Protein AF-A0A948N966-F1 (afdb_monomer_lite)

Radius of gyration: 13.27 Å; chains: 1; bounding box: 30×18×39 Å

Foldseek 3Di:
DWDDALFKKKKKWFAPDWQVQWDFKWKWKAAPVGDTDIDTWDDDTRITMDIAHNVNRHHGDDMDIWMWIAGHPGDDIDTRPHTPIDIGGDDD

Secondary structure (DSSP, 8-state):
----TTS-EEEEEE-SS--TT-EEEEEEEE-TTS-EEEEE-EEETTEEEEEE-TTT----S--EEEEEEEPTT--S-EE-SS-EEEEEE---

Structure (mmCIF, N/CA/C/O backbone):
data_AF-A0A948N966-F1
#
_entry.id   AF-A0A948N966-F1
#
loop_
_atom_site.group_PDB
_atom_site.id
_atom_site.type_symbol
_atom_site.label_atom_id
_atom_site.label_alt_id
_atom_site.label_comp_id
_atom_site.label_asym_id
_atom_site.label_entity_id
_atom_site.label_seq_id
_atom_site.pdbx_PDB_ins_code
_atom_site.Cartn_x
_atom_site.Cartn_y
_atom_site.Cartn_z
_atom_site.occupancy
_atom_site.B_iso_or_equiv
_atom_site.auth_seq_id
_atom_site.auth_comp_id
_atom_site.auth_asym_id
_atom_site.auth_atom_id
_atom_site.pdbx_PDB_model_num
ATOM 1 N N . MET A 1 1 ? 2.494 -11.594 -9.385 1.00 50.47 1 MET A N 1
ATOM 2 C CA . MET A 1 1 ? 1.517 -10.714 -10.070 1.00 50.47 1 MET A CA 1
ATOM 3 C C . MET A 1 1 ? 2.340 -9.712 -10.863 1.00 50.47 1 MET A C 1
ATOM 5 O O . MET A 1 1 ? 3.134 -9.021 -10.245 1.00 50.47 1 MET A O 1
ATOM 9 N N . GLY A 1 2 ? 2.274 -9.719 -12.197 1.00 50.81 2 GLY A N 1
ATOM 10 C CA . GLY A 1 2 ? 3.136 -8.864 -13.024 1.00 50.81 2 GLY A CA 1
ATOM 11 C C . GLY A 1 2 ? 2.663 -7.410 -13.000 1.00 50.81 2 GLY A C 1
ATOM 12 O O . GLY A 1 2 ? 1.521 -7.137 -13.363 1.00 50.81 2 GLY A O 1
ATOM 13 N N . ILE A 1 3 ? 3.521 -6.492 -12.558 1.00 59.41 3 ILE A N 1
ATOM 14 C CA . ILE A 1 3 ? 3.276 -5.048 -12.625 1.00 59.41 3 ILE A CA 1
ATOM 15 C C . ILE A 1 3 ? 3.806 -4.558 -13.976 1.00 59.41 3 ILE A C 1
ATOM 17 O O . ILE A 1 3 ? 4.949 -4.835 -14.330 1.00 59.41 3 ILE A O 1
ATOM 21 N N . TYR A 1 4 ? 2.972 -3.866 -14.754 1.00 62.88 4 TYR A N 1
ATOM 22 C CA . TYR A 1 4 ? 3.404 -3.232 -16.002 1.00 62.88 4 TYR A CA 1
ATOM 23 C C . TYR A 1 4 ? 4.142 -1.947 -15.636 1.00 62.88 4 TYR A C 1
ATOM 25 O O . TYR A 1 4 ? 3.514 -1.025 -15.120 1.00 62.88 4 TYR A O 1
ATOM 33 N N . VAL A 1 5 ? 5.457 -1.919 -15.835 1.00 70.56 5 VAL A N 1
ATOM 34 C CA . VAL A 1 5 ? 6.333 -0.775 -15.523 1.00 70.56 5 VAL A CA 1
ATOM 35 C C . VAL A 1 5 ? 5.868 0.480 -16.263 1.00 70.56 5 VAL A C 1
ATOM 37 O O . VAL A 1 5 ? 5.251 0.386 -17.326 1.00 70.56 5 VAL A O 1
ATOM 40 N N . ASP A 1 6 ? 6.090 1.645 -15.653 1.00 76.19 6 ASP A N 1
ATOM 41 C CA . ASP A 1 6 ? 5.702 2.968 -16.157 1.00 76.19 6 ASP A CA 1
ATOM 42 C C . ASP A 1 6 ? 4.189 3.174 -16.367 1.00 76.19 6 ASP A C 1
ATOM 44 O O . ASP A 1 6 ? 3.756 4.166 -16.956 1.00 76.19 6 ASP A O 1
ATOM 48 N N . GLN A 1 7 ? 3.348 2.278 -15.841 1.00 79.38 7 GLN A N 1
ATOM 49 C CA . GLN A 1 7 ? 1.900 2.481 -15.785 1.00 79.38 7 GLN A CA 1
ATOM 50 C C . GLN A 1 7 ? 1.450 2.806 -14.360 1.00 79.38 7 GLN A C 1
ATOM 52 O O . GLN A 1 7 ? 1.897 2.148 -13.415 1.00 79.38 7 GLN A O 1
ATOM 57 N N . PRO A 1 8 ? 0.551 3.794 -14.178 1.00 85.62 8 PRO A N 1
ATOM 58 C CA . PRO A 1 8 ? -0.041 4.044 -12.879 1.00 85.62 8 PRO A CA 1
ATOM 59 C C . PRO A 1 8 ? -0.971 2.890 -12.492 1.00 85.62 8 PRO A C 1
ATOM 61 O O . PRO A 1 8 ? -1.768 2.395 -13.295 1.00 85.62 8 PRO A O 1
ATOM 64 N N . TYR A 1 9 ? -0.914 2.496 -11.230 1.00 86.44 9 TYR A N 1
ATOM 65 C CA . TYR A 1 9 ? -1.799 1.483 -10.664 1.00 86.44 9 TYR A CA 1
ATOM 66 C C . TYR A 1 9 ? -2.197 1.864 -9.247 1.00 86.44 9 TYR A C 1
ATOM 68 O O . TYR A 1 9 ? -1.652 2.795 -8.660 1.00 86.44 9 TYR A O 1
ATOM 76 N N . ARG A 1 10 ? -3.165 1.153 -8.685 1.00 88.69 10 ARG A N 1
ATOM 77 C CA . ARG A 1 10 ? -3.529 1.272 -7.278 1.00 88.69 10 ARG A CA 1
ATOM 78 C C . ARG A 1 10 ? -3.205 -0.028 -6.568 1.00 88.69 10 ARG A C 1
ATOM 80 O O . ARG A 1 10 ? -3.613 -1.094 -7.022 1.00 88.69 10 ARG A O 1
ATOM 87 N N . ILE A 1 11 ? -2.491 0.077 -5.452 1.00 88.44 11 ILE A N 1
ATOM 88 C CA . ILE A 1 11 ? -2.368 -1.018 -4.494 1.00 88.44 11 ILE A CA 1
ATOM 89 C C . ILE A 1 11 ? -3.585 -0.949 -3.589 1.00 88.44 11 ILE A C 1
ATOM 91 O O . ILE A 1 11 ? -3.850 0.101 -3.000 1.00 88.44 11 ILE A O 1
ATOM 95 N N . ILE A 1 12 ? -4.304 -2.060 -3.481 1.00 89.31 12 ILE A N 1
ATOM 96 C CA . ILE A 1 12 ? -5.422 -2.224 -2.561 1.00 89.31 12 ILE A CA 1
ATOM 97 C C . ILE A 1 12 ? -5.115 -3.416 -1.663 1.00 89.31 12 ILE A C 1
ATOM 99 O O . ILE A 1 12 ? -4.774 -4.504 -2.130 1.00 89.31 12 ILE A O 1
ATOM 103 N N . ILE A 1 13 ? -5.194 -3.170 -0.361 1.00 86.19 13 ILE A N 1
AT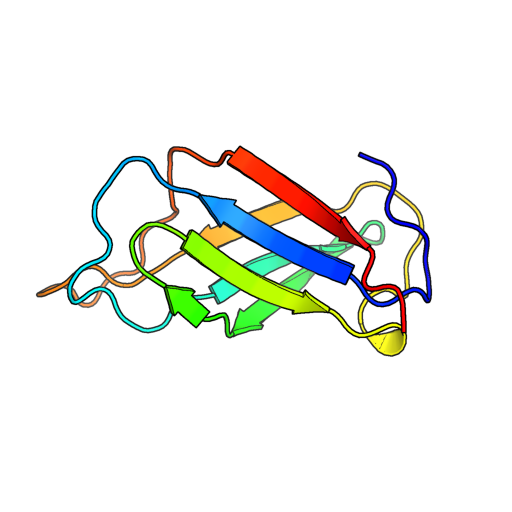OM 104 C CA . ILE A 1 13 ? -4.962 -4.134 0.702 1.00 86.19 13 ILE A CA 1
ATOM 105 C C . ILE A 1 13 ? -6.212 -4.151 1.569 1.00 86.19 13 ILE A C 1
ATOM 107 O O . ILE A 1 13 ? -6.473 -3.206 2.310 1.00 86.19 13 ILE A O 1
ATOM 111 N N . THR A 1 14 ? -6.981 -5.229 1.474 1.00 86.06 14 THR A N 1
ATOM 112 C CA . THR A 1 14 ? -8.122 -5.458 2.363 1.00 86.06 14 THR A CA 1
ATOM 113 C C . THR A 1 14 ? -7.686 -6.346 3.518 1.00 86.06 14 THR A C 1
ATOM 115 O O . THR A 1 14 ? -7.096 -7.408 3.296 1.00 86.06 14 THR A O 1
ATOM 118 N N . VAL A 1 15 ? -7.974 -5.892 4.736 1.00 83.00 15 VAL A N 1
ATOM 119 C CA . VAL A 1 15 ? -7.719 -6.624 5.980 1.00 83.00 15 VAL A CA 1
ATOM 120 C C . VAL A 1 15 ? -9.015 -7.219 6.531 1.00 83.00 15 VAL A C 1
ATOM 122 O O . VAL A 1 15 ? -10.100 -6.768 6.176 1.00 83.00 15 VAL A O 1
ATOM 125 N N . SER A 1 16 ? -8.906 -8.240 7.383 1.00 75.94 16 SER A N 1
ATOM 126 C CA . SER A 1 16 ? -10.059 -8.876 8.040 1.00 75.94 16 SER A CA 1
ATOM 127 C C . SER A 1 16 ? -10.617 -8.071 9.214 1.00 75.94 16 SER A C 1
ATOM 129 O O . SER A 1 16 ? -11.781 -8.231 9.567 1.00 75.94 16 SER A O 1
ATOM 131 N N . ASP A 1 17 ? -9.779 -7.241 9.836 1.00 75.00 17 ASP A N 1
ATOM 132 C CA . ASP A 1 17 ? -10.145 -6.479 11.023 1.00 75.00 17 ASP A CA 1
ATOM 133 C C . ASP A 1 17 ? -10.631 -5.078 10.654 1.00 75.00 17 ASP A C 1
ATOM 135 O O . ASP A 1 17 ? -10.177 -4.448 9.695 1.00 75.00 17 ASP A O 1
ATOM 139 N N . THR A 1 18 ? -11.552 -4.549 11.455 1.00 77.75 18 THR A N 1
ATOM 140 C CA . THR A 1 18 ? -12.019 -3.173 11.284 1.00 77.75 18 THR A CA 1
ATOM 141 C C . THR A 1 18 ? -10.905 -2.196 11.669 1.00 77.75 18 THR A C 1
ATOM 143 O O . THR A 1 18 ? -10.438 -2.200 12.803 1.00 77.75 18 THR A O 1
ATOM 146 N N . LEU A 1 19 ? -10.511 -1.310 10.748 1.00 84.69 19 LEU A N 1
ATOM 147 C CA . LEU A 1 19 ? -9.444 -0.316 10.953 1.00 84.69 19 LEU A CA 1
ATOM 148 C C . LEU A 1 19 ? -9.935 0.980 11.628 1.00 84.69 19 LEU A C 1
ATOM 150 O O . LEU A 1 19 ? -9.334 2.044 11.464 1.00 84.69 19 LEU A O 1
ATOM 154 N N . THR A 1 20 ? -11.052 0.933 12.356 1.00 87.44 20 THR A N 1
ATOM 155 C CA . THR A 1 20 ? -11.633 2.121 12.997 1.00 87.44 20 THR A CA 1
ATOM 156 C C . THR A 1 20 ? -10.654 2.694 14.016 1.00 87.44 20 THR A C 1
ATOM 158 O O . THR A 1 20 ? -10.214 2.002 14.928 1.00 87.44 20 THR A O 1
ATOM 161 N N . GLY A 1 21 ? -10.307 3.972 13.849 1.00 86.69 21 GLY A N 1
ATOM 162 C CA . GLY A 1 21 ? -9.354 4.672 14.711 1.00 86.69 21 GLY A CA 1
ATOM 163 C C . GLY A 1 21 ? -7.882 4.328 14.459 1.00 86.69 21 GLY A C 1
ATOM 164 O O . GLY A 1 21 ? -7.021 4.921 15.105 1.00 86.69 21 GLY A O 1
ATOM 165 N N . ALA A 1 22 ? -7.570 3.425 13.522 1.00 90.25 22 ALA A N 1
ATOM 166 C CA . ALA A 1 22 ? -6.194 3.198 13.101 1.00 90.25 22 ALA A CA 1
ATOM 167 C C . ALA A 1 22 ? -5.638 4.436 12.383 1.00 90.25 22 ALA A C 1
ATOM 169 O O . ALA A 1 22 ? -6.334 5.105 11.614 1.00 90.25 22 ALA A O 1
ATOM 170 N N . THR A 1 23 ? -4.364 4.733 12.616 1.00 92.06 23 THR A N 1
ATOM 171 C CA . THR A 1 23 ? -3.703 5.932 12.096 1.00 92.06 23 THR A CA 1
ATOM 172 C C . THR A 1 23 ? -2.430 5.596 11.326 1.00 92.06 23 THR A C 1
ATOM 174 O O . THR A 1 23 ? -1.915 4.475 11.356 1.00 92.06 23 THR A O 1
ATOM 177 N N . LEU A 1 24 ? -1.933 6.596 10.592 1.00 93.06 24 LEU A N 1
ATOM 178 C CA . LEU A 1 24 ? -0.687 6.539 9.827 1.00 93.06 24 LEU A CA 1
ATOM 179 C C . LEU A 1 24 ? -0.556 5.297 8.921 1.00 93.06 24 LEU A C 1
ATOM 181 O O . LEU A 1 24 ? 0.468 4.610 8.999 1.00 93.06 24 LEU A O 1
ATOM 185 N N . PRO A 1 25 ? -1.547 4.981 8.066 1.00 94.38 25 PRO A N 1
ATOM 186 C CA . PRO A 1 25 ? -1.438 3.850 7.154 1.00 94.38 25 PRO A CA 1
ATOM 187 C C . PRO A 1 25 ? -0.305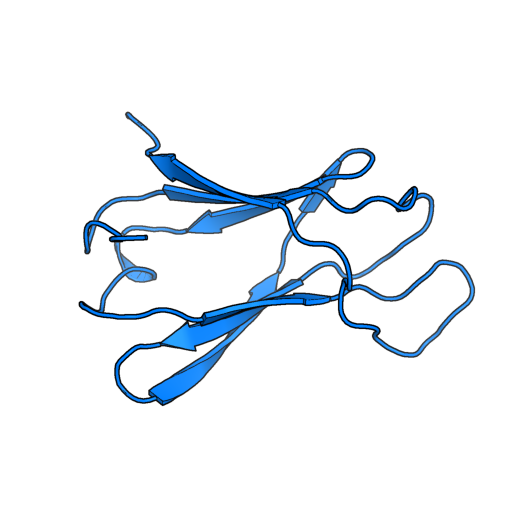 4.060 6.151 1.00 94.38 25 PRO A C 1
ATOM 189 O O . PRO A 1 25 ? -0.138 5.148 5.591 1.00 94.38 25 PRO A O 1
ATOM 192 N N . ARG A 1 2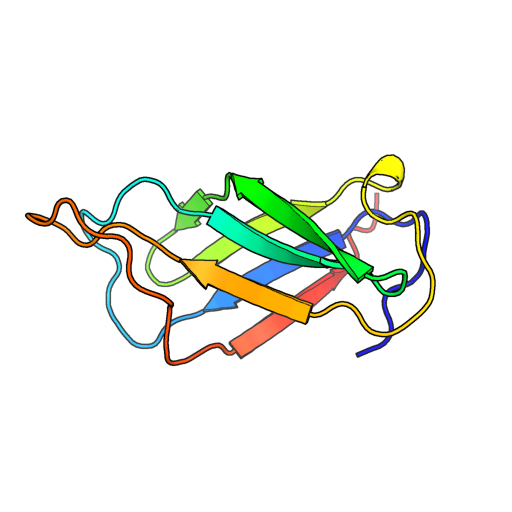6 ? 0.459 3.001 5.889 1.00 94.81 26 ARG A N 1
ATOM 193 C CA . ARG A 1 26 ? 1.501 3.002 4.861 1.00 94.81 26 ARG A CA 1
ATOM 194 C C . ARG A 1 26 ? 1.610 1.655 4.162 1.00 94.81 26 ARG A C 1
ATOM 196 O O . ARG A 1 26 ? 1.198 0.629 4.701 1.00 94.81 26 ARG A O 1
ATOM 203 N N . ILE A 1 27 ? 2.197 1.680 2.972 1.00 92.12 27 ILE A N 1
ATOM 204 C CA . ILE A 1 27 ? 2.594 0.498 2.211 1.00 92.12 27 ILE A CA 1
ATOM 205 C C . ILE A 1 27 ? 4.113 0.485 2.149 1.00 92.12 27 ILE A C 1
ATOM 207 O O . ILE A 1 27 ? 4.724 1.320 1.486 1.00 92.12 27 ILE A O 1
ATOM 211 N N . GLU A 1 28 ? 4.707 -0.452 2.867 1.00 92.88 28 GLU A N 1
ATOM 212 C CA . GLU A 1 28 ? 6.122 -0.783 2.784 1.00 92.88 28 GLU A CA 1
ATOM 213 C C . GLU A 1 28 ? 6.366 -1.561 1.496 1.00 92.88 28 GLU A C 1
ATOM 215 O O . GLU A 1 28 ? 5.571 -2.432 1.130 1.00 92.88 28 GLU A O 1
ATOM 220 N N . TYR A 1 29 ? 7.448 -1.232 0.800 1.00 90.94 29 TYR A N 1
ATOM 221 C CA . TYR A 1 29 ? 7.819 -1.880 -0.445 1.00 90.94 29 TYR A CA 1
ATOM 222 C C . TYR A 1 29 ? 9.272 -2.336 -0.428 1.00 90.94 29 TYR A C 1
ATOM 224 O O . TYR A 1 29 ? 10.142 -1.697 0.163 1.00 90.94 29 TYR A O 1
ATOM 232 N N . LYS A 1 30 ? 9.529 -3.418 -1.160 1.00 92.25 30 LYS A N 1
ATOM 233 C CA . LYS A 1 30 ? 10.854 -3.803 -1.636 1.00 92.25 30 LYS A CA 1
ATOM 234 C C . LYS A 1 30 ? 10.798 -3.898 -3.152 1.00 92.25 30 LYS A C 1
ATOM 236 O O . LYS A 1 30 ? 10.027 -4.702 -3.687 1.00 92.25 30 LYS A O 1
ATOM 241 N N . LYS A 1 31 ? 11.586 -3.057 -3.813 1.00 90.12 31 LYS A N 1
ATOM 242 C CA . LYS A 1 31 ? 11.726 -3.035 -5.264 1.00 90.12 31 LYS A CA 1
ATOM 243 C C . LYS A 1 31 ? 12.541 -4.240 -5.761 1.00 90.12 31 LYS A C 1
ATOM 245 O O . LYS A 1 31 ? 13.323 -4.793 -4.978 1.00 90.12 31 LYS A O 1
ATOM 250 N N . PRO A 1 32 ? 12.421 -4.621 -7.043 1.00 89.00 32 PRO A N 1
ATOM 251 C CA . PRO A 1 32 ? 13.192 -5.709 -7.641 1.00 89.00 32 PRO A CA 1
ATOM 252 C C . PRO A 1 32 ? 14.711 -5.574 -7.471 1.00 89.00 32 PRO A C 1
ATOM 254 O O . PRO A 1 32 ? 15.374 -6.564 -7.168 1.00 89.00 32 PRO A O 1
ATOM 257 N N . LEU A 1 33 ? 15.264 -4.362 -7.590 1.00 91.12 33 LEU A N 1
ATOM 258 C CA . LEU A 1 33 ? 16.702 -4.111 -7.409 1.00 91.12 33 LEU A CA 1
ATOM 259 C C . LEU A 1 33 ? 17.133 -4.019 -5.935 1.00 91.12 33 LEU A C 1
ATOM 261 O O . LEU A 1 33 ? 18.299 -3.773 -5.637 1.00 91.12 33 LEU A O 1
ATOM 265 N N . GLY A 1 34 ? 16.208 -4.238 -4.997 1.00 90.31 34 GLY A N 1
ATOM 266 C CA . GLY A 1 34 ? 16.492 -4.334 -3.568 1.00 90.31 34 GLY A CA 1
ATOM 267 C C . GLY A 1 34 ? 16.286 -3.047 -2.775 1.00 90.31 34 GLY A C 1
ATOM 268 O O . GLY A 1 34 ? 16.416 -3.091 -1.555 1.00 90.31 34 GLY A O 1
ATOM 269 N N . THR A 1 35 ? 15.927 -1.928 -3.413 1.00 94.19 35 THR A N 1
ATOM 270 C CA . THR A 1 35 ? 15.554 -0.702 -2.692 1.00 94.19 35 THR A CA 1
ATOM 271 C C . THR A 1 35 ? 14.319 -0.942 -1.828 1.00 94.19 35 THR A C 1
ATOM 273 O O . THR A 1 35 ? 13.302 -1.440 -2.308 1.00 94.19 35 THR A O 1
ATOM 276 N N . GLU A 1 36 ? 14.393 -0.548 -0.562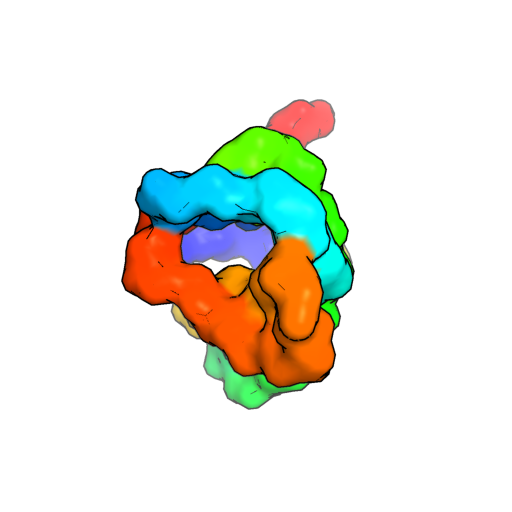 1.00 95.38 36 GLU A N 1
ATOM 277 C CA . GLU A 1 36 ? 13.290 -0.640 0.392 1.00 95.38 36 GLU A CA 1
ATOM 278 C C . GLU A 1 36 ? 12.816 0.755 0.794 1.00 95.38 36 GLU A C 1
ATOM 280 O O . GLU A 1 36 ? 13.588 1.714 0.823 1.00 95.38 36 GLU A O 1
ATOM 285 N N . GLY A 1 37 ? 11.527 0.877 1.088 1.00 95.19 37 GLY A N 1
ATOM 286 C CA . GLY A 1 37 ? 10.937 2.141 1.498 1.00 95.19 37 GLY A CA 1
ATOM 287 C C . GLY A 1 37 ? 9.470 1.995 1.862 1.00 95.19 37 GLY A C 1
ATOM 288 O O . GLY A 1 37 ? 8.958 0.889 2.044 1.00 95.19 37 GLY A O 1
ATOM 289 N N . TYR A 1 38 ? 8.781 3.125 1.979 1.00 95.06 38 TYR A N 1
ATOM 290 C CA . TYR A 1 38 ? 7.344 3.137 2.209 1.00 95.06 38 TYR A CA 1
ATOM 291 C C . TYR A 1 38 ? 6.663 4.288 1.475 1.00 95.06 38 TYR A C 1
ATOM 293 O O . TYR A 1 38 ? 7.262 5.331 1.215 1.00 95.06 38 TYR A O 1
ATOM 301 N N . TRP A 1 39 ? 5.380 4.097 1.196 1.00 94.50 39 TRP A N 1
ATOM 302 C CA . TRP A 1 39 ? 4.465 5.146 0.769 1.00 94.50 39 TRP A CA 1
ATOM 303 C C . TRP A 1 39 ? 3.384 5.346 1.820 1.00 94.50 39 TRP A C 1
ATOM 305 O O . TRP A 1 39 ? 2.824 4.371 2.320 1.00 94.50 39 TRP A O 1
ATOM 315 N N . SER A 1 40 ? 3.041 6.598 2.119 1.00 95.44 40 SER A N 1
ATOM 316 C CA . SER A 1 40 ? 1.810 6.902 2.855 1.00 95.44 40 SER A CA 1
ATOM 317 C C . SER A 1 40 ? 0.602 6.353 2.097 1.00 95.44 40 SER A C 1
ATOM 319 O O . SER A 1 40 ? 0.583 6.371 0.867 1.00 95.44 40 SER A O 1
ATOM 321 N N . ALA A 1 41 ? -0.399 5.864 2.819 1.00 94.62 41 ALA A N 1
ATOM 322 C CA . ALA A 1 41 ? -1.601 5.271 2.248 1.00 94.62 41 ALA A CA 1
ATOM 323 C C . ALA A 1 41 ? -2.863 5.932 2.814 1.00 94.62 41 ALA A C 1
ATOM 325 O O . ALA A 1 41 ? -2.801 6.897 3.574 1.00 94.62 41 ALA A O 1
ATOM 326 N N . THR A 1 42 ? -4.030 5.436 2.424 1.00 94.75 42 THR A N 1
ATOM 327 C CA . THR A 1 42 ? -5.322 5.898 2.937 1.00 94.75 42 THR A CA 1
ATOM 328 C C . THR A 1 42 ? -6.138 4.708 3.416 1.00 94.75 42 THR A C 1
ATOM 330 O O . THR A 1 42 ? -6.119 3.659 2.778 1.00 94.75 42 THR A O 1
ATOM 333 N N . ILE A 1 43 ? -6.849 4.876 4.535 1.00 92.88 43 ILE A N 1
ATOM 334 C CA . ILE A 1 43 ? -7.804 3.895 5.062 1.00 92.88 43 ILE A CA 1
ATOM 335 C C . ILE A 1 43 ? -9.214 4.276 4.603 1.00 92.88 43 ILE A C 1
ATOM 337 O O . ILE A 1 43 ? -9.619 5.432 4.702 1.00 92.88 43 ILE A O 1
ATOM 341 N N . SER A 1 44 ? -9.977 3.294 4.133 1.00 91.00 44 SER A N 1
ATOM 342 C CA . SER A 1 44 ? -11.417 3.390 3.904 1.00 91.00 44 SER A CA 1
ATOM 343 C C . SER A 1 44 ? -12.081 2.092 4.361 1.00 91.00 44 SER A C 1
ATOM 345 O O . SER A 1 44 ? -11.939 1.044 3.727 1.00 91.00 44 SER A O 1
ATOM 347 N N . GLY A 1 45 ? -12.754 2.141 5.514 1.00 88.69 45 GLY A N 1
ATOM 348 C CA . GLY A 1 45 ? -13.305 0.951 6.164 1.00 88.69 45 GLY A CA 1
ATOM 349 C C . GLY A 1 45 ? -12.206 -0.056 6.509 1.00 88.69 45 GLY A C 1
ATOM 350 O O . GLY A 1 45 ? -11.334 0.230 7.319 1.00 88.69 45 GLY A O 1
ATOM 351 N N . GLN A 1 46 ? -12.238 -1.224 5.869 1.00 89.44 46 GLN A N 1
ATOM 352 C CA . GLN A 1 46 ? -11.251 -2.305 6.031 1.00 89.44 46 GLN A CA 1
ATOM 353 C C . GLN A 1 46 ? -10.169 -2.302 4.939 1.00 89.44 46 GLN A C 1
ATOM 355 O O . GLN A 1 46 ? -9.397 -3.249 4.802 1.00 89.44 46 GLN A O 1
ATOM 360 N N . THR A 1 47 ? -10.136 -1.260 4.109 1.00 89.88 47 THR A N 1
ATOM 361 C CA . THR A 1 47 ? -9.244 -1.189 2.953 1.00 89.88 47 THR A CA 1
ATOM 362 C C . THR A 1 47 ? -8.172 -0.134 3.163 1.00 89.88 47 THR A C 1
ATOM 364 O O . THR A 1 47 ? -8.480 1.020 3.449 1.00 89.88 47 THR A O 1
ATOM 367 N N . ILE A 1 48 ? -6.916 -0.519 2.956 1.00 91.31 48 ILE A N 1
ATOM 368 C CA . ILE A 1 48 ? -5.770 0.377 2.827 1.00 91.31 48 ILE A CA 1
ATOM 369 C C . ILE A 1 48 ? -5.423 0.463 1.346 1.00 91.31 48 ILE A C 1
ATOM 371 O O . ILE A 1 48 ? -5.227 -0.563 0.696 1.00 91.31 48 ILE A O 1
ATOM 375 N N . TYR A 1 49 ? -5.329 1.670 0.799 1.00 92.25 49 TYR A N 1
ATOM 376 C CA . TYR A 1 49 ? -4.973 1.848 -0.605 1.00 92.25 49 TYR A CA 1
ATOM 377 C C . TYR A 1 49 ? -3.980 2.982 -0.833 1.00 92.25 49 TYR A C 1
ATOM 379 O O . TYR A 1 49 ? -3.900 3.941 -0.063 1.00 92.25 49 TYR A O 1
ATOM 387 N N . ARG A 1 50 ? -3.228 2.869 -1.929 1.00 93.06 50 ARG A N 1
ATOM 388 C CA . ARG A 1 50 ? -2.309 3.899 -2.425 1.00 93.06 50 ARG A CA 1
ATOM 389 C C . ARG A 1 50 ? -2.248 3.835 -3.944 1.00 93.06 50 ARG A C 1
ATOM 391 O O . ARG A 1 50 ? -2.030 2.777 -4.528 1.00 93.06 50 ARG A O 1
ATOM 398 N N . ASP A 1 51 ? -2.427 4.990 -4.570 1.00 91.44 51 ASP A N 1
ATOM 399 C CA . ASP A 1 51 ? -2.165 5.174 -5.995 1.00 91.44 51 ASP A CA 1
ATOM 400 C C . ASP A 1 51 ? -0.658 5.265 -6.227 1.00 91.44 51 ASP A C 1
ATOM 402 O O . ASP A 1 51 ? -0.018 6.082 -5.586 1.00 91.44 51 ASP A O 1
ATOM 406 N N . ILE A 1 52 ? -0.092 4.471 -7.123 1.00 90.00 52 ILE A N 1
ATOM 407 C CA . ILE A 1 52 ? 1.323 4.502 -7.497 1.00 90.00 52 ILE A CA 1
ATOM 408 C C . ILE A 1 52 ? 1.446 5.182 -8.856 1.00 90.00 52 ILE A C 1
ATOM 410 O O . ILE A 1 52 ? 0.713 4.851 -9.795 1.00 90.00 52 ILE A O 1
ATOM 414 N N . THR A 1 53 ? 2.333 6.171 -8.962 1.00 89.69 53 THR A N 1
ATOM 415 C CA . THR A 1 53 ? 2.587 6.850 -10.237 1.00 89.69 53 THR A CA 1
ATOM 416 C C . THR A 1 53 ? 3.424 5.978 -11.171 1.00 89.69 53 THR A C 1
ATOM 418 O O . THR A 1 53 ? 4.124 5.063 -10.742 1.00 89.69 53 THR A O 1
ATOM 421 N N . ALA A 1 54 ? 3.412 6.310 -12.465 1.00 86.75 54 ALA A N 1
ATOM 422 C CA . ALA A 1 54 ? 4.328 5.712 -13.436 1.00 86.75 54 ALA A CA 1
ATOM 423 C C . ALA A 1 54 ? 5.797 5.840 -12.988 1.00 86.75 54 ALA A C 1
ATOM 425 O O . ALA A 1 54 ? 6.538 4.871 -13.029 1.00 86.75 54 ALA A O 1
ATOM 426 N N . THR A 1 55 ? 6.186 7.009 -12.468 1.00 88.44 55 THR A N 1
ATOM 427 C CA . THR A 1 55 ? 7.557 7.281 -12.009 1.00 88.44 55 THR A CA 1
ATOM 428 C C . THR A 1 55 ? 7.964 6.503 -10.757 1.00 88.44 55 THR A C 1
ATOM 430 O O . THR A 1 55 ? 9.144 6.222 -10.572 1.00 88.44 55 THR A O 1
ATOM 433 N N . GLU A 1 56 ? 7.017 6.159 -9.883 1.00 89.31 56 GLU A N 1
ATOM 434 C CA . GLU A 1 56 ? 7.268 5.299 -8.720 1.00 89.31 56 GLU A CA 1
ATOM 435 C C . GLU A 1 56 ? 7.392 3.822 -9.130 1.00 89.31 56 GLU A C 1
ATOM 437 O O . GLU A 1 56 ? 8.122 3.062 -8.494 1.00 89.31 56 GLU A O 1
ATOM 442 N N . ASN A 1 57 ? 6.714 3.433 -10.211 1.00 86.06 57 ASN A N 1
ATOM 443 C CA . ASN A 1 57 ? 6.720 2.104 -10.812 1.00 86.06 57 ASN A CA 1
ATOM 444 C C . ASN A 1 57 ? 7.792 1.972 -11.905 1.00 86.06 57 ASN A C 1
ATOM 446 O O . ASN A 1 57 ? 7.484 1.786 -13.081 1.00 86.06 57 ASN A O 1
ATOM 450 N N . ASN A 1 58 ? 9.053 2.087 -11.506 1.00 87.44 58 ASN A N 1
ATOM 451 C CA . ASN A 1 58 ? 10.178 2.251 -12.425 1.00 87.44 58 ASN A CA 1
ATOM 452 C C . ASN A 1 58 ? 11.070 1.005 -12.578 1.00 87.44 58 ASN A C 1
ATOM 454 O O . ASN A 1 58 ? 12.160 1.101 -13.138 1.00 87.44 58 ASN A O 1
ATOM 458 N N . GLU A 1 59 ? 10.661 -0.151 -12.048 1.00 86.31 59 GLU A N 1
ATOM 459 C CA . GLU A 1 59 ? 11.487 -1.365 -12.039 1.00 86.31 59 GLU A CA 1
ATOM 460 C C . GLU A 1 59 ? 10.693 -2.608 -12.441 1.00 86.31 59 GLU A C 1
ATOM 462 O O . GLU A 1 59 ? 9.604 -2.870 -11.925 1.00 86.31 59 GLU A O 1
ATOM 467 N N . TYR A 1 60 ? 11.283 -3.405 -13.335 1.00 84.06 60 TYR A N 1
ATOM 468 C CA . TYR A 1 60 ? 10.756 -4.704 -13.747 1.00 84.06 60 TYR A CA 1
ATOM 469 C C . TYR A 1 60 ? 11.125 -5.785 -12.730 1.00 84.06 60 TYR A C 1
ATOM 471 O O . TYR A 1 60 ? 12.266 -5.852 -12.276 1.00 84.06 60 TYR A O 1
ATOM 479 N N . GLY A 1 61 ? 10.179 -6.675 -12.429 1.00 83.44 61 GLY A N 1
ATOM 480 C CA . GLY A 1 61 ? 10.406 -7.859 -11.600 1.00 83.44 61 GLY A CA 1
ATOM 481 C C . GLY A 1 61 ? 9.439 -7.968 -10.427 1.00 83.44 61 GLY A C 1
ATOM 482 O O . GLY A 1 61 ? 8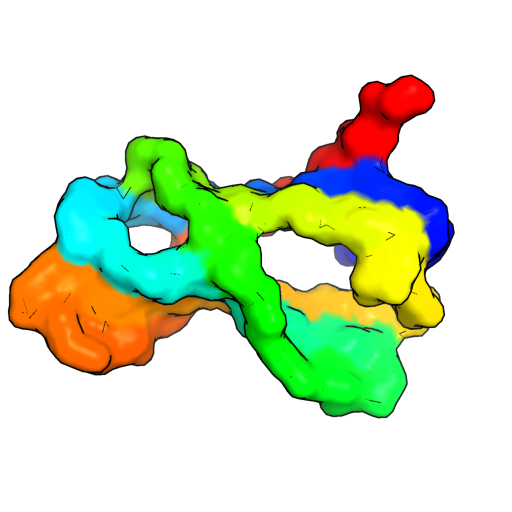.348 -7.392 -10.437 1.00 83.44 61 GLY A O 1
ATOM 483 N N . ASP A 1 62 ? 9.851 -8.728 -9.416 1.00 83.88 62 ASP A N 1
ATOM 484 C CA . ASP A 1 62 ? 9.025 -9.015 -8.249 1.00 83.88 62 ASP A CA 1
ATOM 485 C C . ASP A 1 62 ? 9.112 -7.898 -7.210 1.00 83.88 62 ASP A C 1
ATOM 487 O O . ASP A 1 62 ? 10.085 -7.766 -6.466 1.00 83.88 62 ASP A O 1
ATOM 491 N N . TRP A 1 63 ? 8.039 -7.120 -7.124 1.00 86.94 63 TRP A N 1
ATOM 492 C CA . TRP A 1 63 ? 7.827 -6.181 -6.034 1.00 86.94 63 TRP A CA 1
ATOM 493 C C . TRP A 1 63 ? 7.209 -6.889 -4.832 1.00 86.94 63 TRP A C 1
ATOM 495 O O . TRP A 1 63 ? 6.247 -7.654 -4.963 1.00 86.94 63 TRP A O 1
ATOM 505 N N . LYS A 1 64 ? 7.717 -6.597 -3.635 1.00 87.62 64 LYS A N 1
ATOM 506 C CA . LYS A 1 64 ? 7.090 -7.033 -2.380 1.00 87.62 64 LYS A CA 1
ATOM 507 C C . LYS A 1 64 ? 6.432 -5.839 -1.715 1.00 87.62 64 LYS A C 1
ATOM 509 O O . LYS A 1 64 ? 7.048 -4.786 -1.618 1.00 87.62 64 LYS A O 1
ATOM 514 N N . PHE A 1 65 ? 5.212 -6.030 -1.226 1.00 87.56 65 PHE A N 1
ATOM 515 C CA . PHE A 1 65 ? 4.456 -5.005 -0.507 1.00 87.56 65 PHE A CA 1
ATOM 516 C C . PHE A 1 65 ? 3.971 -5.531 0.839 1.00 87.56 65 PHE A C 1
ATOM 518 O O . PHE A 1 65 ? 3.553 -6.689 0.912 1.00 87.56 65 PHE A O 1
ATOM 525 N N . GLN A 1 66 ? 3.946 -4.686 1.863 1.00 89.44 66 GLN A N 1
ATOM 526 C CA . GLN A 1 66 ? 3.353 -4.967 3.170 1.00 89.44 66 GLN A CA 1
ATOM 527 C C . GLN A 1 66 ? 2.620 -3.716 3.664 1.00 89.44 66 GLN A C 1
ATOM 529 O O . GLN A 1 66 ? 3.188 -2.630 3.669 1.00 89.44 66 GLN A O 1
ATOM 534 N N . ALA A 1 67 ? 1.357 -3.843 4.072 1.00 89.75 67 ALA A N 1
ATOM 535 C CA . ALA A 1 67 ? 0.676 -2.738 4.747 1.00 89.75 67 ALA A CA 1
ATOM 536 C C . ALA A 1 67 ? 1.020 -2.735 6.235 1.00 89.75 67 ALA A C 1
ATOM 538 O O . ALA A 1 67 ? 1.137 -3.802 6.849 1.00 89.75 67 ALA A O 1
ATOM 539 N N . SER A 1 68 ? 1.120 -1.543 6.813 1.00 91.50 68 SER A N 1
ATOM 540 C CA . SER A 1 68 ? 1.236 -1.360 8.255 1.00 91.50 68 SER A CA 1
ATOM 541 C C . SER A 1 68 ? 0.494 -0.111 8.729 1.00 91.50 68 SER A C 1
ATOM 543 O O . SER A 1 68 ? 0.368 0.884 8.006 1.00 91.50 68 SER A O 1
ATOM 545 N N . ILE A 1 69 ? -0.003 -0.172 9.961 1.00 92.06 69 ILE A N 1
ATOM 546 C CA . ILE A 1 69 ? -0.802 0.870 10.621 1.00 92.06 69 ILE A CA 1
ATOM 547 C C . ILE A 1 69 ? -0.357 1.033 12.076 1.00 92.06 69 ILE A C 1
ATOM 549 O O . ILE A 1 69 ? 0.329 0.162 12.607 1.00 92.06 69 ILE A O 1
ATOM 553 N N . ILE A 1 70 ? -0.773 2.120 12.721 1.00 91.81 70 ILE A N 1
ATOM 554 C CA . ILE A 1 70 ? -0.803 2.210 14.186 1.00 91.81 70 ILE A CA 1
ATOM 555 C C . ILE A 1 70 ? -2.252 1.969 14.633 1.00 91.81 70 ILE A C 1
ATOM 557 O O . ILE A 1 70 ? -3.124 2.747 14.227 1.00 91.81 70 ILE A O 1
ATOM 561 N N . PRO A 1 71 ? -2.545 0.899 15.395 1.00 88.56 71 PRO A N 1
ATOM 562 C CA . PRO A 1 71 ? -3.884 0.631 15.913 1.00 88.56 71 PRO A CA 1
ATOM 563 C C . PRO A 1 71 ? -4.409 1.761 16.805 1.00 88.56 71 PRO A C 1
ATOM 565 O O . PRO A 1 71 ? -3.649 2.555 17.358 1.00 88.56 71 PRO A O 1
ATOM 568 N N . TYR A 1 72 ? -5.731 1.839 16.956 1.00 87.56 72 TYR A N 1
ATOM 569 C CA . TYR A 1 72 ? -6.333 2.821 17.853 1.00 87.56 72 TYR A CA 1
ATOM 570 C C . TYR A 1 72 ? -5.882 2.591 19.302 1.00 87.56 72 TYR A C 1
ATOM 572 O O . TYR A 1 72 ? -6.005 1.483 19.817 1.00 87.56 72 TYR A O 1
ATOM 580 N N . GLY A 1 73 ? -5.403 3.649 19.962 1.00 87.56 73 GLY A N 1
ATOM 581 C CA . GLY A 1 73 ? -4.918 3.581 21.345 1.00 87.56 73 GLY A CA 1
ATOM 582 C C . GLY A 1 73 ? -3.493 3.040 21.495 1.00 87.56 73 GLY A C 1
ATOM 583 O O . GLY A 1 73 ? -3.041 2.868 22.623 1.00 87.56 73 GLY A O 1
ATOM 584 N N . ASP A 1 74 ? -2.791 2.808 20.386 1.00 90.06 74 ASP A N 1
ATOM 585 C CA . ASP A 1 74 ? -1.408 2.341 20.367 1.00 90.06 74 ASP A CA 1
ATOM 586 C C . ASP A 1 74 ? -0.451 3.441 19.866 1.00 90.06 74 ASP A C 1
ATOM 588 O O . ASP A 1 74 ? -0.857 4.447 19.277 1.00 90.06 74 ASP A O 1
ATOM 592 N N . THR A 1 75 ? 0.842 3.240 20.099 1.00 89.69 75 THR A N 1
ATOM 593 C CA . THR A 1 75 ? 1.942 4.035 19.532 1.00 89.69 75 THR A CA 1
ATOM 594 C C . THR A 1 75 ? 2.851 3.206 18.633 1.00 89.69 75 THR A C 1
ATOM 596 O O . THR A 1 75 ? 3.634 3.767 17.862 1.00 89.69 75 THR A O 1
ATOM 599 N N . GLU A 1 76 ? 2.742 1.880 18.706 1.00 90.31 76 GLU A N 1
ATOM 600 C CA . GLU A 1 76 ? 3.541 0.971 17.908 1.00 90.31 76 GLU A CA 1
ATOM 601 C C . GLU A 1 76 ? 2.852 0.609 16.600 1.00 90.31 76 GLU A C 1
ATOM 603 O O . GLU A 1 76 ? 1.630 0.620 16.436 1.00 90.31 76 GLU A O 1
ATOM 608 N N . ARG A 1 77 ? 3.690 0.318 15.611 1.00 91.12 77 ARG A N 1
ATOM 609 C CA . ARG A 1 77 ? 3.243 -0.003 14.269 1.00 91.12 77 ARG A CA 1
ATOM 610 C C . ARG A 1 77 ? 3.177 -1.506 14.100 1.00 91.12 77 ARG A C 1
ATOM 612 O O . ARG A 1 77 ? 4.171 -2.192 14.317 1.00 91.12 77 ARG A O 1
ATOM 619 N N . VAL A 1 78 ? 2.046 -1.987 13.601 1.00 88.31 78 VAL A N 1
ATOM 620 C CA . VAL A 1 78 ? 1.829 -3.411 13.345 1.00 88.31 78 VAL A CA 1
ATOM 621 C C . VAL A 1 78 ? 1.670 -3.678 11.848 1.00 88.31 78 VAL A C 1
ATOM 623 O O . VAL A 1 78 ? 1.030 -2.886 11.137 1.00 88.31 78 VAL A O 1
ATOM 626 N N . PRO A 1 79 ? 2.252 -4.773 11.327 1.00 88.19 79 PRO A N 1
ATOM 627 C CA . PRO A 1 79 ? 1.942 -5.233 9.986 1.00 88.19 79 PRO A CA 1
ATOM 628 C C . PRO A 1 79 ? 0.484 -5.703 9.923 1.00 88.19 79 PRO A C 1
ATOM 630 O O . PRO A 1 79 ? -0.070 -6.228 10.883 1.00 88.19 79 PRO A O 1
ATOM 633 N N . CYS A 1 80 ? -0.157 -5.512 8.776 1.00 83.62 80 CYS A N 1
ATOM 634 C CA . CYS A 1 80 ? -1.463 -6.098 8.503 1.00 83.62 80 CYS A CA 1
ATOM 635 C C . CYS A 1 80 ? -1.289 -7.579 8.118 1.00 83.62 80 CYS A C 1
ATOM 637 O O . CYS A 1 80 ? -0.632 -7.880 7.118 1.00 83.62 80 CYS A O 1
ATOM 639 N N . ASN A 1 81 ? -1.864 -8.487 8.912 1.00 66.19 81 ASN A N 1
ATOM 640 C CA . ASN A 1 81 ? -1.574 -9.931 8.863 1.00 66.19 81 ASN A CA 1
ATOM 641 C C . ASN A 1 81 ? -2.364 -10.684 7.778 1.00 66.19 81 ASN A C 1
ATOM 643 O O . ASN A 1 81 ? -1.878 -11.666 7.222 1.00 66.19 81 ASN A O 1
ATOM 647 N N . THR A 1 82 ? -3.562 -10.202 7.444 1.00 56.72 82 THR A N 1
ATOM 648 C CA . THR A 1 82 ? -4.421 -10.766 6.394 1.00 56.72 82 THR A CA 1
ATOM 649 C C . THR A 1 82 ? -4.457 -9.780 5.240 1.00 56.72 82 THR A C 1
ATOM 651 O O . THR A 1 82 ? -4.945 -8.665 5.408 1.00 56.72 82 THR A O 1
ATOM 654 N N . VAL A 1 83 ? -3.905 -10.154 4.084 1.00 57.75 83 VAL A N 1
ATOM 655 C CA . VAL A 1 83 ? -3.781 -9.238 2.946 1.00 57.75 83 VAL A CA 1
ATOM 656 C C . VAL A 1 83 ? -4.345 -9.878 1.684 1.00 57.75 83 VAL A C 1
ATOM 658 O O . VAL A 1 83 ? -3.662 -10.657 1.020 1.00 57.75 83 VAL A O 1
ATOM 661 N N . VAL A 1 84 ? -5.566 -9.499 1.300 1.00 57.88 84 VAL A N 1
ATOM 662 C CA . VAL A 1 84 ? -5.985 -9.645 -0.101 1.00 57.88 84 VAL A CA 1
ATOM 663 C C . VAL A 1 84 ? -5.346 -8.488 -0.864 1.00 57.88 84 VAL A C 1
ATOM 665 O O . VAL A 1 84 ? -5.745 -7.337 -0.695 1.00 57.88 84 VAL A O 1
ATOM 668 N N . LYS A 1 85 ? -4.293 -8.785 -1.636 1.00 62.94 85 LYS A N 1
ATOM 669 C CA . LYS A 1 85 ? -3.601 -7.805 -2.486 1.00 62.94 85 LYS A CA 1
ATOM 670 C C . LYS A 1 85 ? -4.244 -7.818 -3.864 1.00 62.94 85 LYS A C 1
ATOM 672 O O . LYS A 1 85 ? -4.134 -8.822 -4.568 1.00 62.94 85 LYS A O 1
ATOM 677 N N . SER A 1 86 ? -4.844 -6.708 -4.274 1.00 62.75 86 SER A N 1
ATOM 678 C CA . SER A 1 86 ? -5.135 -6.459 -5.685 1.00 62.75 86 SER A CA 1
ATOM 679 C C . SER A 1 86 ? -4.317 -5.271 -6.185 1.00 62.75 86 SER A C 1
ATOM 681 O O . SER A 1 86 ? -4.065 -4.296 -5.472 1.00 62.75 86 SER A O 1
ATOM 683 N N . ILE A 1 87 ? -3.840 -5.398 -7.422 1.00 69.81 87 ILE A N 1
ATOM 684 C CA . ILE A 1 87 ? -3.228 -4.314 -8.182 1.00 69.81 87 ILE A CA 1
ATOM 685 C C . ILE A 1 87 ? -4.201 -3.995 -9.302 1.00 69.81 87 ILE A C 1
ATOM 687 O O . ILE A 1 87 ? -4.383 -4.794 -10.221 1.00 69.81 87 ILE A O 1
ATOM 691 N N . GLU A 1 88 ? -4.844 -2.841 -9.198 1.00 74.19 88 GLU A N 1
ATOM 692 C CA . GLU A 1 88 ? -5.800 -2.379 -10.196 1.00 74.19 88 GLU A CA 1
ATOM 693 C C . GLU A 1 88 ? -5.110 -1.394 -11.133 1.00 74.19 88 GLU A C 1
ATOM 695 O O . GLU A 1 88 ? -4.538 -0.389 -10.696 1.00 74.19 88 GLU A O 1
ATOM 700 N N . LYS A 1 89 ? -5.155 -1.673 -12.440 1.00 63.78 89 LYS A N 1
ATOM 701 C CA . LYS A 1 89 ? -4.717 -0.702 -13.444 1.00 63.78 89 LYS A CA 1
ATOM 702 C C . LYS A 1 89 ? -5.641 0.504 -13.393 1.00 63.78 89 LYS A C 1
ATOM 704 O O . LYS A 1 89 ? -6.858 0.358 -13.491 1.00 63.78 89 LYS A O 1
ATOM 709 N N . ARG A 1 90 ? -5.066 1.702 -13.316 1.00 59.97 90 ARG A N 1
ATOM 710 C CA . ARG A 1 90 ? -5.825 2.917 -13.600 1.00 59.97 90 ARG A CA 1
ATOM 711 C C . ARG A 1 90 ? -5.777 3.175 -15.097 1.00 59.97 90 ARG A C 1
ATOM 713 O O . ARG A 1 90 ? -4.761 3.627 -15.613 1.00 59.97 90 ARG A O 1
ATOM 720 N N . PHE A 1 91 ? -6.881 2.891 -15.779 1.00 51.47 91 PHE A N 1
ATOM 721 C CA . PHE A 1 91 ? -7.119 3.423 -17.115 1.00 51.47 91 PHE A CA 1
ATOM 722 C C . PHE A 1 91 ? -7.444 4.913 -16.946 1.00 51.47 91 PHE A C 1
ATOM 724 O O . PHE A 1 91 ? -8.467 5.259 -16.357 1.00 51.47 91 PHE A O 1
ATOM 731 N N . LYS A 1 92 ? -6.511 5.778 -17.345 1.00 49.31 92 LYS A N 1
ATOM 732 C CA . LYS A 1 92 ? -6.828 7.169 -17.674 1.00 49.31 92 LYS A CA 1
ATOM 733 C C . LYS A 1 92 ? -7.178 7.237 -19.149 1.00 49.31 92 LYS A C 1
ATOM 735 O O . LYS A 1 92 ? -6.498 6.520 -19.916 1.00 49.31 92 LYS A O 1
#

pLDDT: mean 83.62, std 12.16, range [49.31, 95.44]

Sequence (92 aa):
MGIYVDQPYRIIITVSDTLTGATLPRIEYKKPLGTEGYWSATISGQTIYRDITATENNEYGDWKFQASIIPYGDTERVPCNTVVKSIEKRFK

=== Feature glossary ===
The record interleaves many kinds of information about one protein. Here is each kind framed as the question it answers.

Q: Are the domains correctly placed relative to each other?
A: Predicted aligned error is AlphaFold's pairwise confidence. Unlike pLDDT (per-residue), PAE is per-residue-pair and captures whether two parts of the structure are correctly placed relative to each other. Units are ångströms of expected positional error.

Q: Which residues are in helices, strands, or loops?
A: Eight-state secondary structure (DSSP): H is the canonical α-helix, G the tighter 3₁₀-helix, I the wider π-helix; E/B are β-structure, T and S are turns and bends, and '-' is everything else. DSSP derives these from the pattern of main-chain N–H···O=C hydrogen bonds, not from the sequence.

Q: What if only a Cα trace is available?
A: P-SEA three-state annotation labels each residue as helix, strand, or coil based purely on the geometry of the Cα trace. It serves as a fallback when the full backbone (and thus DSSP) is unavailable.

Q: What are the backbone torsion angles?
A: φ (phi) and ψ (psi) are the two rotatable backbone dihedrals per residue: φ is the C(i-1)–N–Cα–C torsion, ψ is the N–Cα–C–N(i+1) torsion, both in degrees on (−180°, 180°]. α-helical residues cluster near (−60°, −45°); β-strand residues near (−120°, +130°). A Ramachandran plot is simply a scatter of (φ, ψ) for every residue.

Q: What known structures does this most resemble?
A: Structural nearest neighbors (via Foldseek easy-search vs the PDB). Reported per hit: target PDB id, E-value, and alignment TM-score. A TM-score above ~0.5 is the conventional threshold for 'same fold'.

Q: What family and function is it annotated with?
A: Database cross-references. InterPro integrates a dozen domain/family signature databases into unified entries with residue-range hits. GO terms attach function/process/location labels with evidence codes. CATH codes position the fold in a four-level structural taxonomy. Organism is the NCBI-taxonomy species name.

Q: Which residues are buried vs exposed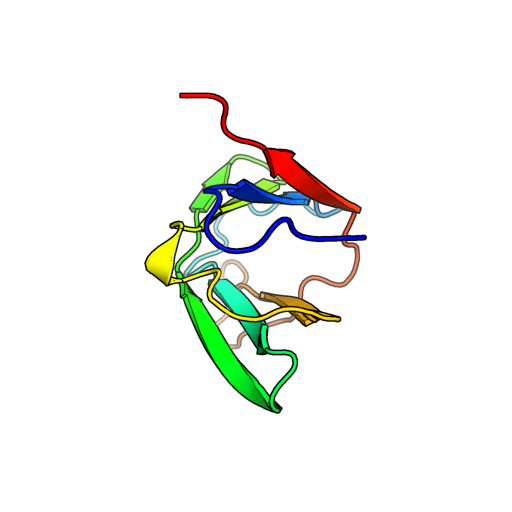?
A: Solvent accessibility: the surface area of each residue that a 1.4 Å water probe can touch, in Å². When only backbone atoms are present the absolute values are lower than full-atom SASA (side chains contribute most of the area) and are flagged as backbone-only.

Q: What do the diagnostic plots show?
A: Three diagnostic plots accompany the record. The Cα contact map visualizes the tertiary structure as a 2D adjacency matrix (8 Å cutoff, sequence-local contacts suppressed). The Ramachandran plot shows the distribution of backbone (φ, ψ) torsions, with points in the α and β basins reflecting secondary structure content. The PAE plot shows AlphaFold's inter-residue confidence as a color matrix.

Q: What is the amino-acid chain?
A: The amino-acid sequence is the protein's primary structure: the linear order of residues from the N-terminus to the C-terminus, written in one-letter code. Everything else here — the 3D coordinates, the secondary structure, the domain annotations — is ultimately a consequence of this string.

Q: What do the rendered images show?
A: The six renders are orthographic views along the three Cartesian axes in both directions. Representation (cartoon, sticks, or surface) and color scheme (sequence-rainbow or by-chain) vary across proteins so the training set covers all the common visualization conventions.

Q: Where is each backbone atom in 3D?
A: The mmCIF table is the protein's shape written out atom by atom. For each backbone N, Cα, C, and carbonyl O, it records an (x, y, z) coordinate triple in Å plus the residue type, chain letter, and residue number.

Q: How mobile is each atom in the crystal?
A: For experimental (PDB) structures, the B-factor (temperature factor) quantifies the positional spread of each atom in the crystal — a combination of thermal vibration and static disorder — in units of Å². High B-factors mark flexible loops or poorly resolved regions; low B-factors mark the rigid, well-ordered core.

Q: How big and how compact is the whole molecule?
A: Three whole-structure scalars: the radius of gyration (RMS distance of Cα from centroid, in Å), the count of Cα–Cα contacts (pairs closer than 8 Å and separated by more than four residues in sequence — i.e. tertiary, not local, contacts), and the bounding-box dimensions. Together they distinguish compact globular folds from extended fibres or disordered chains.

Q: What does the local fold look like, residue by residue?
A: A 3Di character summarizes, for each residue, the relative orientation of the Cα frame of its nearest spatial neighbor. Because it encodes fold topology rather than chemistry, 3Di alignments detect remote structural similarity that sequence alignment misses.

Q: How confident is the AlphaFold model at each residue?
A: For AlphaFold models, the B-factor field carries pLDDT — the model's own estimate of local accuracy on a 0–100 scale. Regions with pLDDT<50 should be treated as essentially unmodeled; they often correspond to intrinsically disordered segments.